Protein AF-W7Q8E4-F1 (afdb_monomer)

Solvent-accessible surface area (backbone atoms only — not comparable to full-atom values): 8602 Å² total; per-residue (Å²): 127,56,75,53,57,54,50,63,73,64,65,83,66,84,75,62,76,43,41,40,19,8,71,49,67,75,26,41,58,55,44,49,54,52,24,66,73,70,74,44,71,84,38,75,33,70,59,38,41,63,74,51,48,41,84,54,63,94,54,72,77,85,54,52,66,58,52,52,60,46,30,52,75,37,26,74,50,47,76,63,61,22,60,21,56,50,56,50,29,51,42,39,47,55,49,52,55,54,46,60,74,74,49,77,98,70,40,74,44,77,33,61,36,64,62,43,49,36,33,32,53,26,50,75,69,71,44,66,63,37,52,32,78,78,53,83,80,72,58,88,82,62,88,82,91,84,132

Structure (mmCIF, N/CA/C/O backbone):
data_AF-W7Q8E4-F1
#
_entry.id   AF-W7Q8E4-F1
#
loop_
_atom_site.group_PDB
_atom_site.id
_atom_site.type_symbol
_atom_site.label_atom_id
_atom_site.label_alt_id
_atom_site.label_comp_id
_atom_site.label_asym_id
_atom_site.label_entity_id
_atom_site.label_seq_id
_atom_site.pdbx_PDB_ins_code
_atom_site.Cartn_x
_atom_site.Cartn_y
_atom_site.Cartn_z
_atom_site.occupancy
_atom_site.B_iso_or_equiv
_atom_site.auth_seq_id
_atom_site.auth_comp_id
_atom_site.auth_asym_id
_atom_site.auth_atom_id
_atom_site.pdbx_PDB_model_num
ATOM 1 N N . VAL A 1 1 ? -25.164 3.198 -4.015 1.00 54.91 1 VAL A N 1
ATOM 2 C CA . VAL A 1 1 ? -24.258 2.801 -2.913 1.00 54.91 1 VAL A CA 1
ATOM 3 C C . VAL A 1 1 ? -22.894 2.606 -3.547 1.00 54.91 1 VAL A C 1
ATOM 5 O O . VAL A 1 1 ? -22.852 1.939 -4.575 1.00 54.91 1 VAL A O 1
ATOM 8 N N . SER A 1 2 ? -21.839 3.287 -3.083 1.00 78.62 2 SER A N 1
ATOM 9 C CA . SER A 1 2 ? -20.513 3.081 -3.689 1.00 78.62 2 SER A CA 1
ATOM 10 C C . SER A 1 2 ? -20.037 1.647 -3.414 1.00 78.62 2 SER A C 1
ATOM 12 O O . SER A 1 2 ? -20.500 1.031 -2.456 1.00 78.62 2 SER A O 1
ATOM 14 N N . GLN A 1 3 ? -19.144 1.097 -4.245 1.00 82.44 3 GLN A N 1
ATOM 15 C CA . GLN A 1 3 ? -18.624 -0.271 -4.072 1.00 82.44 3 GLN A CA 1
ATOM 16 C C . GLN A 1 3 ? -18.070 -0.502 -2.655 1.00 82.44 3 GLN A C 1
ATOM 18 O O . GLN A 1 3 ? -18.330 -1.538 -2.050 1.00 82.44 3 GLN A O 1
ATOM 23 N N . LEU A 1 4 ? -17.384 0.502 -2.102 1.00 87.25 4 LEU A N 1
ATOM 24 C CA . LEU A 1 4 ? -16.876 0.474 -0.734 1.00 87.25 4 LEU A CA 1
ATOM 25 C C . LEU A 1 4 ? -17.998 0.432 0.311 1.00 87.25 4 LEU A C 1
ATOM 27 O O . LEU A 1 4 ? -17.899 -0.319 1.272 1.00 87.25 4 LEU A O 1
ATOM 31 N N . ASP A 1 5 ? -19.066 1.212 0.135 1.00 87.00 5 ASP A N 1
ATOM 32 C CA . ASP A 1 5 ? -20.171 1.234 1.102 1.00 87.00 5 ASP A CA 1
ATOM 33 C C . ASP A 1 5 ? -20.885 -0.132 1.158 1.00 87.00 5 ASP A C 1
ATOM 35 O O . ASP A 1 5 ? -21.305 -0.559 2.230 1.00 87.00 5 ASP A O 1
ATOM 39 N N . ALA A 1 6 ? -21.002 -0.831 0.020 1.00 89.00 6 ALA A N 1
ATOM 40 C CA . ALA A 1 6 ? -21.552 -2.188 -0.024 1.00 89.00 6 ALA A CA 1
ATOM 41 C C . ALA A 1 6 ? -20.637 -3.189 0.698 1.00 89.00 6 ALA A C 1
ATOM 43 O O . ALA A 1 6 ? -21.117 -4.003 1.480 1.00 89.00 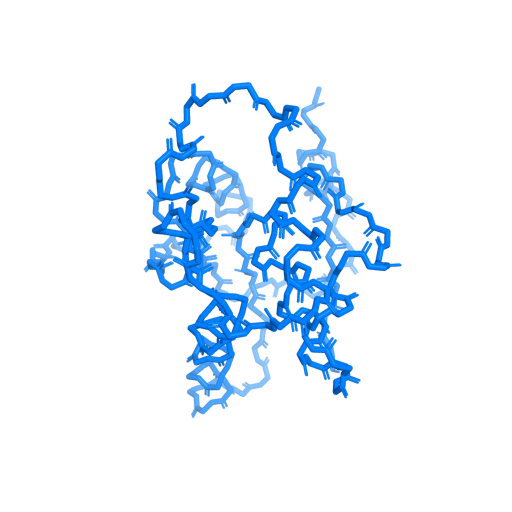6 ALA A O 1
ATOM 44 N N . LEU A 1 7 ? -19.324 -3.076 0.486 1.00 90.94 7 LEU A N 1
ATOM 45 C CA . LEU A 1 7 ? -18.325 -3.915 1.143 1.00 90.94 7 LEU A CA 1
ATOM 46 C C . LEU A 1 7 ? -18.301 -3.709 2.666 1.00 90.94 7 LEU A C 1
ATOM 48 O O . LEU A 1 7 ? -18.181 -4.668 3.418 1.00 90.94 7 LEU A O 1
ATOM 52 N N . LEU A 1 8 ? -18.438 -2.463 3.127 1.00 93.50 8 LEU A N 1
ATOM 53 C CA . LEU A 1 8 ? -18.517 -2.147 4.556 1.00 93.50 8 LEU A CA 1
ATOM 54 C C . LEU A 1 8 ? -19.828 -2.642 5.181 1.00 93.50 8 LEU A C 1
ATOM 56 O O . LEU A 1 8 ? -19.836 -3.066 6.330 1.00 93.50 8 LEU A O 1
ATOM 60 N N . ALA A 1 9 ? -20.940 -2.596 4.444 1.00 92.56 9 ALA A N 1
ATOM 61 C CA . ALA A 1 9 ? -22.222 -3.100 4.933 1.00 92.56 9 ALA A CA 1
ATOM 62 C C . ALA A 1 9 ? -22.237 -4.629 5.105 1.00 92.56 9 ALA A C 1
ATOM 64 O O . ALA A 1 9 ? -22.917 -5.123 6.001 1.00 92.56 9 ALA A O 1
ATOM 65 N N . ASP A 1 10 ? -21.486 -5.354 4.273 1.00 93.25 10 ASP A N 1
ATOM 66 C CA . ASP A 1 10 ? -21.365 -6.818 4.292 1.00 93.25 10 ASP A CA 1
ATOM 67 C C . ASP A 1 10 ? -20.017 -7.285 4.877 1.00 93.25 10 ASP A C 1
ATOM 69 O O . ASP A 1 10 ? -19.431 -8.282 4.456 1.00 93.25 10 ASP A O 1
ATOM 73 N N . TRP A 1 11 ? -19.470 -6.525 5.834 1.00 94.88 11 TRP A N 1
ATOM 74 C CA . TRP A 1 11 ? -18.160 -6.823 6.404 1.00 94.88 11 TRP A CA 1
ATOM 75 C C . TRP A 1 11 ? -18.177 -8.134 7.199 1.00 94.88 11 TRP A C 1
ATOM 77 O O . TRP A 1 11 ? -18.776 -8.225 8.270 1.00 94.88 11 TRP A O 1
ATOM 87 N N . HIS A 1 12 ? -17.458 -9.137 6.699 1.00 94.25 12 HIS A N 1
ATOM 88 C CA . HIS A 1 12 ? -17.367 -10.468 7.310 1.00 94.25 12 HIS A CA 1
ATOM 89 C C . HIS A 1 12 ? -15.933 -10.853 7.726 1.00 94.25 12 HIS A C 1
ATOM 91 O O . HIS A 1 12 ? -15.664 -12.005 8.072 1.00 94.25 12 HIS A O 1
ATOM 97 N N . TRP A 1 13 ? -14.993 -9.909 7.659 1.00 94.06 13 TRP A N 1
ATOM 98 C CA . TRP A 1 13 ? -13.608 -10.078 8.114 1.00 94.06 13 TRP A CA 1
ATOM 99 C C . TRP A 1 13 ? -13.450 -9.641 9.576 1.00 94.06 13 TRP A C 1
ATOM 101 O O . TRP A 1 13 ? -14.347 -8.992 10.121 1.00 94.06 13 TRP A O 1
ATOM 111 N N . PRO A 1 14 ? -12.316 -9.943 10.236 1.00 94.31 14 PRO A N 1
ATOM 112 C CA . PRO A 1 14 ? -12.030 -9.378 11.549 1.00 94.31 14 PRO A CA 1
ATOM 113 C C . PRO A 1 14 ? -12.146 -7.849 11.542 1.00 94.31 14 PRO A C 1
ATOM 115 O O . PRO A 1 14 ? -11.742 -7.180 10.587 1.00 94.31 14 PRO A O 1
ATOM 118 N N . THR A 1 15 ? -12.735 -7.293 12.597 1.00 96.00 15 THR A N 1
ATOM 119 C CA . THR A 1 15 ? -12.884 -5.843 12.738 1.00 96.00 15 THR A CA 1
ATOM 120 C C . THR A 1 15 ? -11.500 -5.208 12.882 1.00 96.00 15 THR A C 1
ATOM 122 O O . THR A 1 15 ? -10.755 -5.609 13.782 1.00 96.00 15 THR A O 1
ATOM 125 N N . PRO A 1 16 ? -11.132 -4.225 12.041 1.00 97.44 16 PRO A N 1
ATOM 126 C CA . PRO A 1 16 ? -9.853 -3.552 12.188 1.00 97.44 16 PRO A CA 1
ATOM 127 C C . PRO A 1 16 ? -9.788 -2.809 13.527 1.00 97.44 16 PRO A C 1
ATOM 129 O O . PRO A 1 16 ? -10.789 -2.293 14.018 1.00 97.44 16 PRO A O 1
ATOM 132 N N . THR A 1 17 ? -8.595 -2.726 14.107 1.00 97.62 17 THR A N 1
ATOM 133 C CA . THR A 1 17 ? -8.276 -1.873 15.264 1.00 97.62 17 THR A CA 1
ATOM 134 C C . THR A 1 17 ? -7.535 -0.609 14.835 1.00 97.62 17 THR A C 1
ATOM 136 O O . THR A 1 17 ? -7.483 0.372 15.578 1.00 97.62 17 THR A O 1
ATOM 139 N N . ARG A 1 18 ? -6.961 -0.609 13.623 1.00 97.75 18 ARG A N 1
ATOM 140 C CA . ARG A 1 18 ? -6.196 0.503 13.046 1.00 97.75 18 ARG A CA 1
ATOM 141 C C . ARG A 1 18 ? -6.458 0.638 11.555 1.00 97.75 18 ARG A C 1
ATOM 143 O O . ARG A 1 18 ? -6.650 -0.359 10.860 1.00 97.75 18 ARG A O 1
ATOM 150 N N . ILE A 1 19 ? -6.407 1.878 11.071 1.00 98.44 19 ILE A N 1
ATOM 151 C CA . ILE A 1 19 ? -6.500 2.211 9.649 1.00 98.44 19 ILE A CA 1
ATOM 152 C C . ILE A 1 19 ? -5.319 3.106 9.286 1.00 98.44 19 ILE A C 1
ATOM 154 O O . ILE A 1 19 ? -5.240 4.248 9.748 1.00 98.44 19 ILE A O 1
ATOM 158 N N . LEU A 1 20 ? -4.418 2.587 8.453 1.00 98.62 20 LEU A N 1
ATOM 159 C CA . LEU A 1 20 ? -3.328 3.357 7.862 1.00 98.62 20 LEU A CA 1
ATOM 160 C C . LEU A 1 20 ? -3.612 3.558 6.377 1.00 98.62 20 LEU A C 1
ATOM 162 O O . LEU A 1 20 ? -4.121 2.663 5.703 1.00 98.62 20 LEU A O 1
ATOM 166 N N . HIS A 1 21 ? -3.283 4.730 5.849 1.00 98.75 21 HIS A N 1
ATOM 167 C CA . HIS A 1 21 ? -3.542 5.034 4.448 1.00 98.75 21 HIS A CA 1
ATOM 168 C C . HIS A 1 21 ? -2.469 5.921 3.830 1.00 98.75 21 HIS A C 1
ATOM 170 O O . HIS A 1 21 ? -1.868 6.755 4.508 1.00 98.75 21 HIS A O 1
ATOM 176 N N . SER A 1 22 ? -2.281 5.805 2.514 1.00 98.56 22 SER A N 1
ATOM 177 C CA . SER A 1 22 ? -1.539 6.821 1.765 1.00 98.56 22 SER A CA 1
ATOM 178 C C . SER A 1 22 ? -2.194 8.186 1.950 1.00 98.56 22 SER A C 1
ATOM 180 O O . SER A 1 22 ? -3.417 8.323 1.888 1.00 98.56 22 SER A O 1
ATOM 182 N N . ASP A 1 23 ? -1.377 9.214 2.119 1.00 97.81 23 ASP A N 1
ATOM 183 C CA . ASP A 1 23 ? -1.805 10.603 2.263 1.00 97.81 23 ASP A CA 1
ATOM 184 C C . ASP A 1 23 ? -2.317 11.249 0.963 1.00 97.81 23 ASP A C 1
ATOM 186 O O . ASP A 1 23 ? -2.694 12.420 0.966 1.00 97.81 23 ASP A O 1
ATOM 190 N N . PHE A 1 24 ? -2.393 10.501 -0.140 1.00 97.38 24 PHE A N 1
ATOM 191 C CA . PHE A 1 24 ? -3.071 10.957 -1.348 1.00 97.38 24 PHE A CA 1
ATOM 192 C C . PHE A 1 24 ? -4.581 11.087 -1.102 1.00 97.38 24 PHE A C 1
ATOM 194 O O . PHE A 1 24 ? -5.174 10.355 -0.305 1.00 97.38 24 PHE A O 1
ATOM 201 N N . LEU A 1 25 ? -5.228 12.032 -1.791 1.00 96.62 25 LEU A N 1
ATOM 202 C CA . LEU A 1 25 ? -6.635 12.357 -1.536 1.00 96.62 25 LEU A CA 1
ATOM 203 C C . LEU A 1 25 ? -7.557 11.145 -1.749 1.00 96.62 25 LEU A C 1
ATOM 205 O O . LEU A 1 25 ? -8.339 10.818 -0.864 1.00 96.62 25 LEU A O 1
ATOM 209 N N . ARG A 1 26 ? -7.388 10.413 -2.858 1.00 95.31 26 ARG A N 1
ATOM 210 C CA . ARG A 1 26 ? -8.208 9.231 -3.194 1.00 95.31 26 ARG A CA 1
ATOM 211 C C . ARG A 1 26 ? -8.174 8.127 -2.126 1.00 95.31 26 ARG A C 1
ATOM 213 O O . ARG A 1 26 ? -9.196 7.513 -1.818 1.00 95.31 26 ARG A O 1
ATOM 220 N N . THR A 1 27 ? -7.010 7.888 -1.523 1.00 97.62 27 THR A N 1
ATOM 221 C CA . THR A 1 27 ? -6.850 6.916 -0.431 1.00 97.62 27 THR A CA 1
ATOM 222 C C . THR A 1 27 ? -7.359 7.479 0.885 1.00 97.62 27 THR A C 1
ATOM 224 O O . THR A 1 27 ? -7.977 6.747 1.649 1.00 97.62 27 THR A O 1
ATOM 227 N N . THR A 1 28 ? -7.186 8.781 1.121 1.00 97.88 28 THR A N 1
ATOM 228 C CA . THR A 1 28 ? -7.740 9.476 2.292 1.00 97.88 28 THR A CA 1
ATOM 229 C C . THR A 1 28 ? -9.269 9.414 2.315 1.00 97.88 28 THR A C 1
ATOM 231 O O . THR A 1 28 ? -9.848 9.085 3.344 1.00 97.88 28 THR A O 1
ATOM 234 N N . GLU A 1 29 ? -9.936 9.668 1.189 1.00 96.81 29 GLU A N 1
ATOM 235 C CA . GLU A 1 29 ? -11.401 9.605 1.071 1.00 96.81 29 GLU A CA 1
ATOM 236 C C . GLU A 1 29 ? -11.939 8.183 1.276 1.00 96.81 29 GLU A C 1
ATOM 238 O O . GLU A 1 29 ? -12.939 7.985 1.969 1.00 96.81 29 GLU A O 1
ATOM 243 N N . THR A 1 30 ? -11.248 7.184 0.718 1.00 96.56 30 THR A N 1
ATOM 244 C CA . THR A 1 30 ? -11.563 5.759 0.910 1.00 96.56 30 THR A CA 1
ATOM 245 C C . THR A 1 30 ? -11.409 5.365 2.380 1.00 96.56 30 THR A C 1
ATOM 247 O O . THR A 1 30 ? -12.333 4.821 2.986 1.00 96.56 30 THR A O 1
ATOM 250 N N . ALA A 1 31 ? -10.269 5.698 2.989 1.00 97.44 31 ALA A N 1
ATOM 251 C CA . ALA A 1 31 ? -9.991 5.393 4.385 1.00 97.44 31 ALA A CA 1
ATOM 252 C C . ALA A 1 31 ? -10.967 6.102 5.332 1.00 97.44 31 ALA A C 1
ATOM 254 O O . ALA A 1 31 ? -11.403 5.499 6.307 1.00 97.44 31 ALA A O 1
ATOM 255 N N . ALA A 1 32 ? -11.362 7.348 5.042 1.00 97.56 32 ALA A N 1
ATOM 256 C CA . ALA A 1 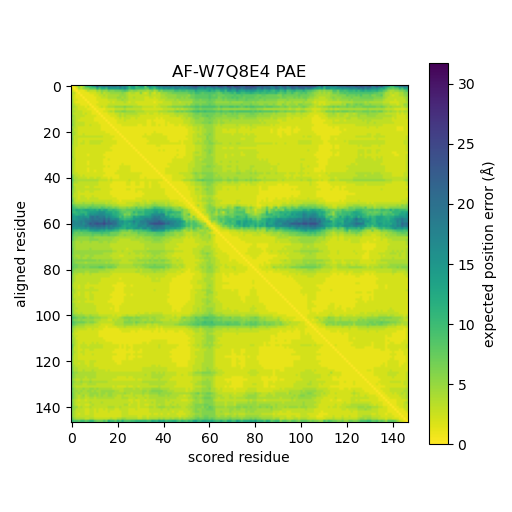32 ? -12.299 8.113 5.866 1.00 97.56 32 ALA A CA 1
ATOM 257 C C . ALA A 1 32 ? -13.670 7.437 5.992 1.00 97.56 32 ALA A C 1
ATOM 259 O O . ALA A 1 32 ? -14.276 7.463 7.064 1.00 97.56 32 ALA A O 1
ATOM 260 N N . ARG A 1 33 ? -14.146 6.784 4.927 1.00 96.25 33 ARG A N 1
ATOM 261 C CA . ARG A 1 33 ? -15.397 6.014 4.958 1.00 96.25 33 ARG A CA 1
ATOM 262 C C . ARG A 1 33 ? -15.281 4.793 5.869 1.00 96.25 33 ARG A C 1
ATOM 264 O O . ARG A 1 33 ? -16.145 4.593 6.719 1.00 96.25 33 ARG A O 1
ATOM 271 N N . ALA A 1 34 ? -14.191 4.032 5.752 1.00 96.69 34 ALA A N 1
ATOM 272 C CA . ALA A 1 34 ? -13.923 2.902 6.641 1.00 96.69 34 ALA A CA 1
ATOM 273 C C . ALA A 1 34 ? -13.754 3.357 8.105 1.00 96.69 34 ALA A C 1
ATOM 275 O O . ALA A 1 34 ? -14.345 2.776 9.009 1.00 96.69 34 ALA A O 1
ATOM 276 N N . ALA A 1 35 ? -13.026 4.448 8.341 1.00 97.44 35 ALA A N 1
ATOM 277 C CA . ALA A 1 35 ? -12.834 5.043 9.662 1.00 97.44 35 ALA A CA 1
ATOM 278 C C . ALA A 1 35 ? -14.149 5.478 10.313 1.00 97.44 35 ALA A C 1
ATOM 280 O O . ALA A 1 35 ? -14.371 5.198 11.489 1.00 97.44 35 ALA A O 1
ATOM 281 N N . SER A 1 36 ? -15.047 6.100 9.542 1.00 97.00 36 SER A N 1
ATOM 282 C CA . SER A 1 36 ? -16.388 6.442 10.018 1.00 97.00 36 SER A CA 1
ATOM 283 C C . SER A 1 36 ? -17.214 5.203 10.363 1.00 97.00 36 SER A C 1
ATOM 285 O O . SER A 1 36 ? -17.981 5.250 11.319 1.00 97.00 36 SER A O 1
ATOM 287 N N . HIS A 1 37 ? -17.087 4.121 9.591 1.00 96.81 37 HIS A N 1
ATOM 288 C CA . HIS A 1 37 ? -17.824 2.880 9.825 1.00 96.81 37 HIS A CA 1
ATOM 289 C C . HIS A 1 37 ? -17.337 2.152 11.091 1.00 96.81 37 HIS A C 1
ATOM 291 O O . HIS A 1 37 ? -18.152 1.738 11.909 1.00 96.81 37 HIS A O 1
ATOM 297 N N . PHE A 1 38 ? -16.019 2.048 11.287 1.00 97.31 38 PHE A N 1
ATOM 298 C CA . PHE A 1 38 ? -15.418 1.344 12.430 1.00 97.31 38 PHE A CA 1
ATOM 299 C C . PHE A 1 38 ? -15.173 2.226 13.664 1.00 97.31 38 PHE A C 1
ATOM 301 O O . PHE A 1 38 ? -14.689 1.728 14.677 1.00 97.31 38 PHE A O 1
ATOM 308 N N . ALA A 1 39 ? -15.493 3.523 13.597 1.00 97.81 39 ALA A N 1
ATOM 309 C CA . ALA A 1 39 ? -15.209 4.512 14.641 1.00 97.81 39 ALA A CA 1
ATOM 310 C C . ALA A 1 39 ? -13.717 4.570 15.045 1.00 97.81 39 ALA A C 1
ATOM 312 O O . ALA A 1 39 ? -13.375 4.637 16.227 1.00 97.81 39 ALA A O 1
ATOM 313 N N . LEU A 1 40 ? -12.824 4.563 14.050 1.00 98.12 40 LEU A N 1
ATOM 314 C CA . LEU A 1 40 ? -11.368 4.579 14.238 1.00 98.12 40 LEU A CA 1
ATOM 315 C C . LEU A 1 40 ? -10.732 5.889 13.752 1.00 98.12 40 LEU A C 1
ATOM 317 O O . LEU A 1 40 ? -11.232 6.506 12.811 1.00 98.12 40 LEU A O 1
ATOM 321 N N . PRO A 1 41 ? -9.600 6.316 14.338 1.00 97.69 41 PRO A N 1
ATOM 322 C CA . PRO A 1 41 ? -8.831 7.437 13.811 1.00 97.69 41 PRO A CA 1
ATOM 323 C C . PRO A 1 41 ? -8.106 7.063 12.508 1.00 97.69 41 PRO A C 1
ATOM 325 O O . PRO A 1 41 ? -7.642 5.935 12.338 1.00 97.69 41 PRO A O 1
ATOM 328 N N . LEU A 1 42 ? -7.943 8.045 11.617 1.00 96.12 42 LEU A N 1
ATOM 329 C CA . LEU A 1 42 ? -7.120 7.916 10.412 1.00 96.12 42 LEU A CA 1
ATOM 330 C C . LEU A 1 42 ? -5.641 8.144 10.718 1.00 96.12 42 LEU A C 1
ATOM 332 O O . LEU A 1 42 ? -5.284 9.130 11.365 1.00 96.12 42 LEU A O 1
ATOM 336 N N . GLN A 1 43 ? -4.782 7.275 10.189 1.00 98.06 43 GLN A N 1
ATOM 337 C CA . GLN A 1 43 ? -3.331 7.413 10.284 1.00 98.06 43 GLN A CA 1
ATOM 338 C C . GLN A 1 43 ? -2.732 7.510 8.882 1.00 98.06 43 GLN A C 1
ATOM 340 O O . GLN A 1 43 ? -2.818 6.583 8.077 1.00 98.06 43 GLN A O 1
ATOM 345 N N . ARG A 1 44 ? -2.127 8.659 8.575 1.00 98.50 44 ARG A N 1
ATOM 346 C CA . ARG A 1 44 ? -1.413 8.853 7.311 1.00 98.50 44 ARG A CA 1
ATOM 347 C C . ARG A 1 44 ? -0.089 8.109 7.357 1.00 98.50 44 ARG A C 1
ATOM 349 O O . ARG A 1 44 ? 0.678 8.281 8.298 1.00 98.50 44 ARG A O 1
ATOM 356 N N . GLU A 1 45 ? 0.195 7.367 6.301 1.00 98.56 45 GLU A N 1
ATOM 357 C CA . GLU A 1 45 ? 1.434 6.628 6.115 1.00 98.56 45 GLU A CA 1
ATOM 358 C C . GLU A 1 45 ? 1.963 6.894 4.695 1.00 98.56 45 GLU A C 1
ATOM 360 O O . GLU A 1 45 ? 1.520 6.256 3.733 1.00 98.56 45 GLU A O 1
ATOM 365 N N . PRO A 1 46 ? 2.887 7.861 4.520 1.00 98.31 46 PRO A N 1
ATOM 366 C CA . PRO A 1 46 ? 3.443 8.208 3.211 1.00 98.31 46 PRO A CA 1
ATOM 367 C C . PRO A 1 46 ? 4.121 7.036 2.495 1.00 98.31 46 PRO A C 1
ATOM 369 O O . PRO A 1 46 ? 4.168 7.018 1.266 1.00 98.31 46 PRO A O 1
ATOM 372 N N . ARG A 1 47 ? 4.598 6.021 3.228 1.00 98.62 47 ARG A N 1
ATOM 373 C CA . ARG A 1 47 ? 5.178 4.812 2.626 1.00 98.62 47 ARG A CA 1
ATOM 374 C C . ARG A 1 47 ? 4.157 3.961 1.865 1.00 98.62 47 ARG A C 1
ATOM 376 O O . ARG A 1 47 ? 4.576 3.117 1.086 1.00 98.62 47 ARG A O 1
ATOM 383 N N . LEU A 1 48 ? 2.850 4.211 2.023 1.00 98.69 48 LEU A N 1
ATOM 384 C CA . LEU A 1 48 ? 1.768 3.556 1.271 1.00 98.69 48 LEU A CA 1
ATOM 385 C C . LEU A 1 48 ? 1.410 4.258 -0.051 1.00 98.69 48 LEU A C 1
ATOM 387 O O . LEU A 1 48 ? 0.439 3.856 -0.694 1.00 98.69 48 LEU A O 1
ATOM 391 N N . ARG A 1 49 ? 2.112 5.330 -0.446 1.00 98.31 49 ARG A N 1
ATOM 392 C CA . ARG A 1 49 ? 1.839 6.084 -1.686 1.00 98.31 49 ARG A CA 1
ATOM 393 C C . ARG A 1 49 ? 1.930 5.225 -2.946 1.00 98.31 49 ARG A C 1
ATOM 395 O O . ARG A 1 49 ? 2.574 4.179 -2.955 1.00 98.31 49 ARG A O 1
ATOM 402 N N . GLU A 1 50 ? 1.282 5.698 -4.007 1.00 96.56 50 GLU A N 1
ATOM 403 C CA . GLU A 1 50 ? 1.430 5.138 -5.353 1.00 96.56 50 GLU A CA 1
ATOM 404 C C . GLU A 1 50 ? 2.895 5.199 -5.785 1.00 96.56 50 GLU A C 1
ATOM 406 O O . GLU A 1 50 ? 3.658 6.014 -5.257 1.00 96.56 50 GLU A O 1
ATOM 411 N N . ARG A 1 51 ? 3.290 4.312 -6.697 1.00 95.50 51 ARG A N 1
ATOM 412 C CA . ARG A 1 51 ? 4.620 4.349 -7.299 1.00 95.50 51 ARG A CA 1
ATOM 413 C C . ARG A 1 51 ? 4.827 5.683 -8.022 1.00 95.50 51 ARG A C 1
ATOM 415 O O . ARG A 1 51 ? 3.945 6.131 -8.753 1.00 95.50 51 ARG A O 1
ATOM 422 N N . HIS A 1 52 ? 5.986 6.305 -7.825 1.00 93.00 52 HIS A N 1
ATOM 423 C CA . HIS A 1 52 ? 6.370 7.485 -8.602 1.00 93.00 52 HIS A CA 1
ATOM 424 C C . HIS A 1 52 ? 6.792 7.067 -10.015 1.00 93.00 52 HIS A C 1
ATOM 426 O O . HIS A 1 52 ? 7.701 6.251 -10.178 1.00 93.00 52 HIS A O 1
ATOM 432 N N . PHE A 1 53 ? 6.143 7.632 -11.034 1.00 88.50 53 PHE A N 1
ATOM 433 C CA . PHE A 1 53 ? 6.406 7.311 -12.444 1.00 88.50 53 PHE A CA 1
ATOM 434 C C . PHE A 1 53 ? 7.294 8.344 -13.155 1.00 88.50 53 PHE A C 1
ATOM 436 O O . PHE A 1 53 ? 7.412 8.300 -14.381 1.00 88.50 53 PHE A O 1
ATOM 443 N N . GLY A 1 54 ? 7.940 9.243 -12.406 1.00 86.62 54 GLY A N 1
ATOM 444 C CA . GLY A 1 54 ? 8.941 10.163 -12.944 1.00 86.62 54 GLY A CA 1
ATOM 445 C C . GLY A 1 54 ? 8.397 11.039 -14.062 1.00 86.62 54 GLY A C 1
ATOM 446 O O . GLY A 1 54 ? 7.311 11.613 -13.958 1.00 86.62 54 GLY A O 1
ATOM 447 N N . ASP A 1 55 ? 9.129 11.070 -15.174 1.00 81.81 55 ASP A N 1
ATOM 448 C CA . ASP A 1 55 ? 8.796 11.850 -16.373 1.00 81.81 55 ASP A CA 1
ATOM 449 C C . ASP A 1 55 ? 7.430 11.492 -16.992 1.00 81.81 55 ASP A C 1
ATOM 451 O O . ASP A 1 55 ? 6.948 12.184 -17.892 1.00 81.81 55 ASP A O 1
ATOM 455 N N . LEU A 1 56 ? 6.820 10.383 -16.562 1.00 76.62 56 LEU A N 1
ATOM 456 C CA . LEU A 1 56 ? 5.559 9.874 -17.093 1.00 76.62 56 LEU A CA 1
ATOM 457 C C . LEU A 1 56 ? 4.338 10.253 -16.248 1.00 76.62 56 LEU A C 1
ATOM 459 O O . LEU A 1 56 ? 3.214 9.935 -16.643 1.00 76.62 56 LEU A O 1
AT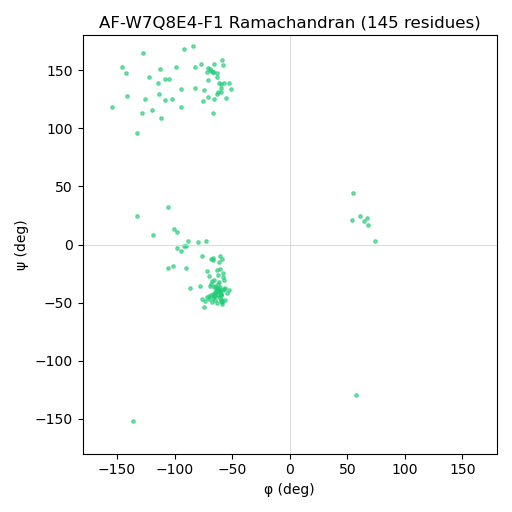OM 463 N N . GLU A 1 57 ? 4.515 10.938 -15.114 1.00 77.69 57 GLU A N 1
ATOM 464 C CA . GLU A 1 57 ? 3.384 11.389 -14.303 1.00 77.69 57 GLU A CA 1
ATOM 465 C C . GLU A 1 57 ? 2.455 12.333 -15.086 1.00 77.69 57 GLU A C 1
ATOM 467 O O . GLU A 1 57 ? 2.877 13.305 -15.714 1.00 77.69 57 GLU A O 1
ATOM 472 N N . GLY A 1 58 ? 1.149 12.052 -15.040 1.00 70.69 58 GLY A N 1
ATOM 473 C CA . GLY A 1 58 ? 0.127 12.874 -15.697 1.00 70.69 58 GLY A CA 1
ATOM 474 C C . GLY A 1 58 ? 0.060 12.730 -17.222 1.00 70.69 58 GLY A C 1
ATOM 475 O O . GLY A 1 58 ? -0.744 13.418 -17.855 1.00 70.69 58 GLY A O 1
ATOM 476 N N . LEU A 1 59 ? 0.865 11.842 -17.815 1.00 70.44 59 LEU A N 1
ATOM 477 C CA . LEU A 1 59 ? 0.728 11.431 -19.210 1.00 70.44 59 LEU A CA 1
ATOM 478 C C . LEU A 1 59 ? -0.320 10.316 -19.350 1.00 70.44 59 LEU A C 1
ATOM 480 O O . LEU A 1 59 ? -0.828 9.786 -18.365 1.00 70.44 59 LEU A O 1
ATOM 484 N N . ALA A 1 60 ? -0.678 9.984 -20.591 1.00 67.56 60 ALA A N 1
ATOM 485 C CA . ALA A 1 60 ? -1.637 8.920 -20.861 1.00 67.56 60 ALA A CA 1
ATOM 486 C C . ALA A 1 60 ? -1.125 7.549 -20.372 1.00 67.56 60 ALA A C 1
ATOM 488 O O . ALA A 1 60 ? 0.059 7.228 -20.493 1.00 67.56 60 ALA A O 1
ATOM 489 N N . ASP A 1 61 ? -2.051 6.718 -19.884 1.00 65.81 61 ASP A N 1
ATOM 490 C CA . ASP A 1 61 ? -1.783 5.376 -19.339 1.00 65.81 61 ASP A CA 1
ATOM 491 C C . ASP A 1 61 ? -1.142 4.399 -20.352 1.00 65.81 61 ASP A C 1
ATOM 493 O O . ASP A 1 61 ? -0.677 3.321 -19.978 1.00 65.81 61 ASP A O 1
ATOM 497 N N . ASP A 1 62 ? -1.082 4.756 -21.640 1.00 70.69 62 ASP A N 1
ATOM 498 C CA . ASP A 1 62 ? -0.506 3.934 -22.712 1.00 70.69 62 ASP A CA 1
ATOM 499 C C . ASP A 1 62 ? 1.017 3.736 -22.592 1.00 70.69 62 ASP A C 1
ATOM 501 O O . ASP A 1 62 ? 1.588 2.869 -23.261 1.00 70.69 62 ASP A O 1
ATOM 505 N N . ARG A 1 63 ? 1.681 4.488 -21.704 1.00 71.00 63 ARG A N 1
ATOM 506 C CA . ARG A 1 63 ? 3.123 4.383 -21.437 1.00 71.00 63 ARG A CA 1
ATOM 507 C C . ARG A 1 63 ? 3.484 3.397 -20.330 1.00 71.00 63 ARG A C 1
ATOM 509 O O . ARG A 1 63 ? 4.614 2.905 -20.331 1.00 71.00 63 ARG A O 1
ATOM 516 N N . TYR A 1 64 ? 2.556 3.042 -19.440 1.00 79.94 64 TYR A N 1
ATOM 517 C CA . TYR A 1 64 ? 2.837 2.094 -18.355 1.00 79.94 64 TYR A CA 1
ATOM 518 C C . TYR A 1 64 ? 3.251 0.694 -18.827 1.00 79.94 64 TYR A C 1
ATOM 520 O O . TYR A 1 64 ? 4.200 0.156 -18.256 1.00 79.94 64 TYR A O 1
ATOM 528 N N . PRO A 1 65 ? 2.674 0.115 -19.904 1.00 86.88 65 PRO A N 1
ATOM 529 C CA . PRO A 1 65 ? 3.137 -1.171 -20.424 1.00 86.88 65 PRO A CA 1
ATOM 530 C C . PRO A 1 65 ? 4.621 -1.183 -20.805 1.00 86.88 65 PRO A C 1
ATOM 532 O O . PRO A 1 65 ? 5.276 -2.217 -20.686 1.00 86.88 65 PRO A O 1
ATOM 535 N N . HIS A 1 66 ? 5.167 -0.041 -21.242 1.00 89.00 66 HIS A N 1
ATOM 536 C CA . HIS A 1 66 ? 6.592 0.064 -21.532 1.00 89.00 66 HIS A CA 1
ATOM 537 C C . HIS A 1 66 ? 7.426 -0.055 -20.256 1.00 89.00 66 HIS A C 1
ATOM 539 O O . HIS A 1 66 ? 8.336 -0.878 -20.228 1.00 89.00 66 HIS A O 1
ATOM 545 N N . ILE A 1 67 ? 7.081 0.697 -19.203 1.00 90.75 67 ILE A N 1
ATOM 546 C CA . ILE A 1 67 ? 7.761 0.627 -17.900 1.00 90.75 67 ILE A CA 1
ATOM 547 C C . ILE A 1 67 ? 7.661 -0.775 -17.307 1.00 90.75 67 ILE A C 1
ATOM 549 O O . ILE A 1 67 ? 8.676 -1.337 -16.915 1.00 90.75 67 ILE A O 1
ATOM 553 N N . TRP A 1 68 ? 6.491 -1.410 -17.362 1.00 91.75 68 TRP A N 1
ATOM 554 C CA . TRP A 1 68 ? 6.329 -2.783 -16.879 1.00 91.75 68 TRP A CA 1
ATOM 555 C C . TRP A 1 68 ? 7.205 -3.792 -17.632 1.00 91.75 68 TRP A C 1
ATOM 557 O O . TRP A 1 68 ? 7.695 -4.756 -17.045 1.00 91.75 68 TRP A O 1
ATOM 567 N N . ALA A 1 69 ? 7.467 -3.568 -18.923 1.00 93.81 69 ALA A N 1
ATOM 568 C CA . ALA A 1 69 ? 8.421 -4.380 -19.674 1.00 93.81 69 ALA A CA 1
ATOM 569 C C . ALA A 1 69 ? 9.887 -4.118 -19.273 1.00 93.81 69 ALA A C 1
ATOM 571 O O . ALA A 1 69 ? 10.735 -4.982 -19.510 1.00 93.81 69 ALA A O 1
ATOM 572 N N . LEU A 1 70 ? 10.211 -2.952 -18.700 1.00 95.31 70 LEU A N 1
ATOM 573 C CA . LEU A 1 70 ? 11.512 -2.672 -18.079 1.00 95.31 70 LEU A CA 1
ATOM 574 C C . LEU A 1 70 ? 11.601 -3.360 -16.707 1.00 95.31 70 LEU A C 1
ATOM 576 O O . LEU A 1 70 ? 12.563 -4.088 -16.459 1.00 95.31 70 LEU A O 1
ATOM 580 N N . ASP A 1 71 ? 10.556 -3.233 -15.884 1.00 96.12 71 ASP A N 1
ATOM 581 C CA . ASP A 1 71 ? 10.438 -3.877 -14.570 1.00 96.12 71 ASP A CA 1
ATOM 582 C C . ASP A 1 71 ? 10.621 -5.399 -14.651 1.00 96.12 71 ASP A C 1
ATOM 584 O O . ASP A 1 71 ? 11.323 -6.005 -13.837 1.00 96.12 71 ASP A O 1
ATOM 588 N N . ALA A 1 72 ? 10.028 -6.025 -15.675 1.00 96.69 72 ALA A N 1
ATOM 589 C CA . ALA A 1 72 ? 10.141 -7.459 -15.928 1.00 96.69 72 ALA A CA 1
ATOM 590 C C . ALA A 1 72 ? 11.586 -7.910 -16.206 1.00 96.69 72 ALA A C 1
ATOM 592 O O . ALA A 1 72 ? 11.937 -9.065 -15.955 1.00 96.69 72 ALA A O 1
ATOM 593 N N . ARG A 1 73 ? 12.437 -7.008 -16.713 1.00 97.12 73 ARG A N 1
ATOM 594 C CA . ARG A 1 73 ? 13.867 -7.272 -16.927 1.00 97.12 73 ARG A CA 1
ATOM 595 C C . ARG A 1 73 ? 14.692 -6.984 -15.681 1.00 97.12 73 ARG A C 1
ATOM 597 O O . ARG A 1 73 ? 15.654 -7.703 -15.427 1.00 97.12 73 ARG A O 1
ATOM 604 N N . SER A 1 74 ? 14.344 -5.941 -14.931 1.00 97.50 74 SER A N 1
ATOM 605 C CA . SER A 1 74 ? 15.023 -5.572 -13.692 1.00 97.50 74 SER A CA 1
ATOM 606 C C . SER A 1 74 ? 14.097 -4.796 -12.758 1.00 97.50 74 SER A C 1
ATOM 608 O O . SER A 1 74 ? 13.694 -3.675 -13.061 1.00 97.50 74 SER A O 1
ATOM 610 N N . ALA A 1 75 ? 13.849 -5.352 -11.571 1.00 97.31 75 ALA A N 1
ATOM 611 C CA . ALA A 1 75 ? 13.086 -4.684 -10.515 1.00 97.31 75 ALA A CA 1
ATOM 612 C C . ALA A 1 75 ? 13.819 -3.467 -9.910 1.00 97.31 75 ALA A C 1
ATOM 614 O O . ALA A 1 75 ? 13.212 -2.684 -9.184 1.00 97.31 75 ALA A O 1
ATOM 615 N N . GLU A 1 76 ? 15.113 -3.314 -10.204 1.00 98.12 76 GLU A N 1
ATOM 616 C CA . GLU A 1 76 ? 15.981 -2.238 -9.708 1.00 98.12 76 GLU A CA 1
ATOM 617 C C . GLU A 1 76 ? 16.082 -1.052 -10.677 1.00 98.12 76 GLU A C 1
ATOM 619 O O . GLU A 1 76 ? 16.743 -0.060 -10.374 1.00 98.12 76 GLU A O 1
ATOM 624 N N . HIS A 1 77 ? 15.498 -1.155 -11.876 1.00 96.12 77 HIS A N 1
ATOM 625 C CA . HIS A 1 77 ? 15.653 -0.111 -12.883 1.00 96.12 77 HIS A CA 1
ATOM 626 C C . HIS A 1 77 ? 14.976 1.202 -12.443 1.00 96.12 77 HIS A C 1
ATOM 628 O O . HIS A 1 77 ? 13.966 1.195 -11.740 1.00 96.12 77 HIS 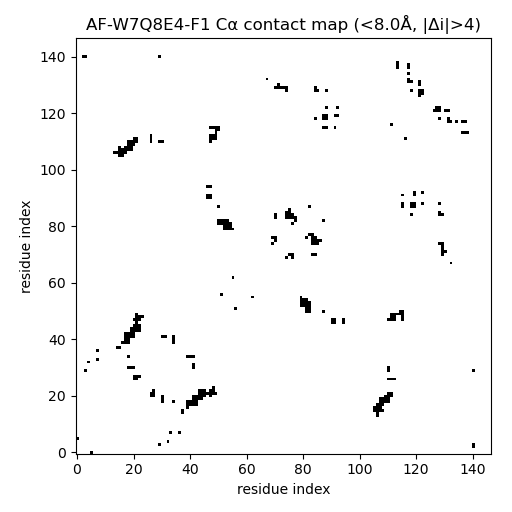A O 1
ATOM 634 N N . VAL A 1 78 ? 15.550 2.322 -12.885 1.00 96.06 78 VAL A N 1
ATOM 635 C CA . VAL A 1 78 ? 15.075 3.695 -12.616 1.00 96.06 78 VAL A CA 1
ATOM 636 C C . VAL A 1 78 ? 15.044 4.534 -13.902 1.00 96.06 78 VAL A C 1
ATOM 638 O O . VAL A 1 78 ? 15.196 5.754 -13.893 1.00 96.06 78 VAL A O 1
ATOM 641 N N . GLU A 1 79 ? 14.924 3.872 -15.056 1.00 92.56 79 GLU A N 1
ATOM 642 C CA . GLU A 1 79 ? 14.835 4.559 -16.352 1.00 92.56 79 GLU A CA 1
ATOM 643 C C . GLU A 1 79 ? 13.587 5.455 -16.379 1.00 92.56 79 GLU A C 1
ATOM 645 O O . GLU A 1 79 ? 12.530 5.025 -15.931 1.00 92.56 79 GLU A O 1
ATOM 650 N N . HIS A 1 80 ? 13.690 6.669 -16.933 1.00 90.19 80 HIS A N 1
ATOM 651 C CA . HIS A 1 80 ? 12.627 7.696 -16.913 1.00 90.19 80 HIS A CA 1
ATOM 652 C C . HIS A 1 80 ? 12.300 8.281 -15.526 1.00 90.19 80 HIS A C 1
ATOM 654 O O . HIS A 1 80 ? 11.198 8.788 -15.325 1.00 90.19 80 HIS A O 1
ATOM 660 N N . ASP A 1 81 ? 13.243 8.208 -14.578 1.00 92.25 81 ASP A N 1
ATOM 661 C CA . ASP A 1 81 ? 13.076 8.709 -13.201 1.00 92.25 81 ASP A CA 1
ATOM 662 C C . ASP A 1 81 ? 11.932 8.015 -12.431 1.00 92.25 81 ASP A C 1
ATOM 664 O O . ASP A 1 81 ? 11.348 8.547 -11.483 1.00 92.25 81 ASP A O 1
ATOM 668 N N . VAL A 1 82 ? 11.593 6.791 -12.849 1.00 94.31 82 VAL A N 1
ATOM 669 C CA . VAL A 1 82 ? 10.619 5.959 -12.141 1.00 94.31 82 VAL A CA 1
ATOM 670 C C . VAL A 1 82 ? 11.220 5.461 -10.828 1.00 94.31 82 VAL A C 1
ATOM 672 O O . VAL A 1 82 ? 12.388 5.071 -10.759 1.00 94.31 82 VAL A O 1
ATOM 675 N N . GLU A 1 83 ? 10.403 5.410 -9.780 1.00 96.62 83 GLU A N 1
ATOM 676 C CA . GLU A 1 83 ? 10.745 4.676 -8.564 1.00 96.62 83 GLU A CA 1
ATOM 677 C C . GLU A 1 83 ? 10.888 3.190 -8.921 1.00 96.62 83 GLU A C 1
ATOM 679 O O . GLU A 1 83 ? 10.028 2.623 -9.604 1.00 96.62 83 GLU A O 1
ATOM 684 N N . SER A 1 84 ? 11.976 2.546 -8.497 1.00 98.06 84 SER A N 1
ATOM 685 C CA . SER A 1 84 ? 12.189 1.132 -8.808 1.00 98.06 84 SER A CA 1
ATOM 686 C C . SER A 1 84 ? 11.172 0.253 -8.078 1.00 98.06 84 SER A C 1
ATOM 688 O O . SER A 1 84 ? 10.746 0.559 -6.959 1.00 98.06 84 SER A O 1
ATOM 690 N N . VAL A 1 85 ? 10.804 -0.880 -8.678 1.00 98.44 85 VAL A N 1
ATOM 691 C CA . VAL A 1 85 ? 9.914 -1.865 -8.038 1.00 98.44 85 VAL A CA 1
ATOM 692 C C . VAL A 1 85 ? 10.491 -2.328 -6.697 1.00 98.44 85 VAL A C 1
ATOM 694 O O . VAL A 1 85 ? 9.753 -2.479 -5.724 1.00 98.44 85 VAL A O 1
ATOM 697 N N . ALA A 1 86 ? 11.811 -2.505 -6.621 1.00 98.62 86 ALA A N 1
ATOM 698 C CA . ALA A 1 86 ? 12.512 -2.848 -5.389 1.00 98.62 86 ALA A CA 1
ATOM 699 C C . ALA A 1 86 ? 12.381 -1.764 -4.307 1.00 98.62 86 ALA A C 1
ATOM 701 O O . ALA A 1 86 ? 12.154 -2.086 -3.141 1.00 98.62 86 ALA A O 1
ATOM 702 N N . SER A 1 87 ? 12.451 -0.482 -4.682 1.00 98.62 87 SER A N 1
ATOM 703 C CA . SER A 1 87 ? 12.252 0.630 -3.748 1.00 98.62 87 SER A CA 1
ATOM 704 C C . SER A 1 87 ? 10.821 0.657 -3.199 1.00 98.62 87 SER A C 1
ATOM 706 O O . SER A 1 87 ? 10.634 0.745 -1.981 1.00 98.62 87 SER A O 1
ATOM 708 N N . VAL A 1 88 ? 9.819 0.463 -4.070 1.00 98.75 88 VAL A N 1
ATOM 709 C CA . VAL A 1 88 ? 8.409 0.342 -3.663 1.00 98.75 88 VAL A CA 1
ATOM 710 C C . VAL A 1 88 ? 8.214 -0.838 -2.709 1.00 98.75 88 VAL A C 1
ATOM 712 O O . VAL A 1 88 ? 7.614 -0.675 -1.646 1.00 98.75 88 VAL A O 1
ATOM 715 N N . ALA A 1 89 ? 8.745 -2.016 -3.053 1.00 98.75 89 ALA A N 1
ATOM 716 C CA . ALA A 1 89 ? 8.673 -3.201 -2.202 1.00 98.75 89 ALA A CA 1
ATOM 717 C C . ALA A 1 89 ? 9.278 -2.924 -0.821 1.00 98.75 89 ALA A C 1
ATOM 719 O O . ALA A 1 89 ? 8.621 -3.165 0.190 1.00 98.75 89 ALA A O 1
ATOM 720 N N . GLY A 1 90 ? 10.472 -2.325 -0.780 1.00 98.75 90 GLY A N 1
ATOM 721 C CA . GLY A 1 90 ? 11.165 -1.992 0.460 1.00 98.75 90 GLY A CA 1
ATOM 722 C C . GLY A 1 90 ? 10.355 -1.066 1.367 1.00 98.75 90 GLY A C 1
ATOM 723 O O . 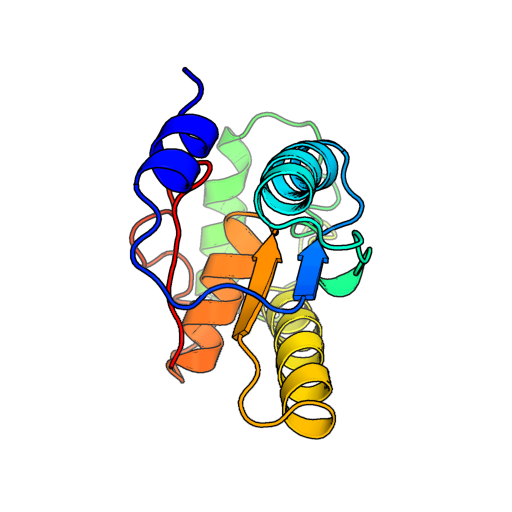GLY A 1 90 ? 10.180 -1.363 2.550 1.00 98.75 90 GLY A O 1
ATOM 724 N N . ARG A 1 91 ? 9.792 0.033 0.839 1.00 98.69 91 ARG A N 1
ATOM 725 C CA . ARG A 1 91 ? 8.985 0.945 1.675 1.00 98.69 91 ARG A CA 1
ATOM 726 C C . ARG A 1 91 ? 7.672 0.322 2.144 1.00 98.69 91 ARG A C 1
ATOM 728 O O . ARG A 1 91 ? 7.248 0.618 3.259 1.00 98.69 91 ARG A O 1
ATOM 735 N N . MET A 1 92 ? 7.047 -0.535 1.335 1.00 98.69 92 MET A N 1
ATOM 736 C CA . MET A 1 92 ? 5.809 -1.227 1.705 1.00 98.69 92 MET A CA 1
ATOM 737 C C . MET A 1 92 ? 6.076 -2.302 2.769 1.00 98.69 92 MET A C 1
ATOM 739 O O . MET A 1 92 ? 5.372 -2.351 3.775 1.00 98.69 92 MET A O 1
ATOM 743 N N . GLN A 1 93 ? 7.130 -3.106 2.607 1.00 98.56 93 GLN A N 1
ATOM 744 C CA . GLN A 1 93 ? 7.551 -4.103 3.597 1.00 98.56 93 GLN A CA 1
ATOM 745 C C . GLN A 1 93 ? 7.953 -3.454 4.923 1.00 98.56 93 GLN A C 1
ATOM 747 O O . GLN A 1 93 ? 7.551 -3.938 5.974 1.00 98.56 93 GLN A O 1
ATOM 752 N N . ALA A 1 94 ? 8.630 -2.303 4.891 1.00 98.62 94 ALA A N 1
ATOM 753 C CA . ALA A 1 94 ? 8.965 -1.553 6.101 1.00 98.62 94 ALA A CA 1
ATOM 754 C C .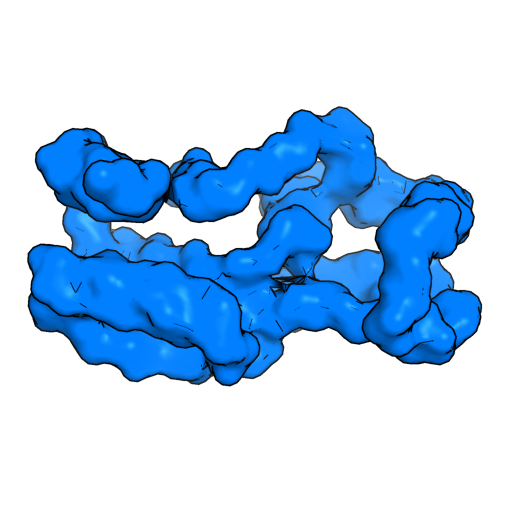 ALA A 1 94 ? 7.729 -1.052 6.879 1.00 98.62 94 ALA A C 1
ATOM 756 O O . ALA A 1 94 ? 7.834 -0.742 8.068 1.00 98.62 94 ALA A O 1
ATOM 757 N N . VAL A 1 95 ? 6.559 -0.919 6.238 1.00 98.31 95 VAL A N 1
ATOM 758 C CA . VAL A 1 95 ? 5.293 -0.663 6.950 1.00 98.31 95 VAL A CA 1
ATOM 759 C C . VAL A 1 95 ? 4.830 -1.929 7.661 1.00 98.31 95 VAL A C 1
ATOM 761 O O . VAL A 1 95 ? 4.516 -1.859 8.846 1.00 98.31 95 VAL A O 1
ATOM 764 N N . ILE A 1 96 ? 4.821 -3.070 6.965 1.00 97.56 96 ILE A N 1
ATOM 765 C CA . ILE A 1 96 ? 4.417 -4.363 7.538 1.00 97.56 96 ILE A CA 1
ATOM 766 C C . ILE A 1 96 ? 5.302 -4.723 8.732 1.00 97.56 96 ILE A C 1
ATOM 768 O O . ILE A 1 96 ? 4.789 -4.926 9.826 1.00 97.56 96 ILE A O 1
ATOM 772 N N . GLU A 1 97 ? 6.621 -4.672 8.562 1.00 97.44 97 GLU A N 1
ATOM 773 C CA . GLU A 1 97 ? 7.594 -5.008 9.604 1.00 97.44 97 GLU A CA 1
ATOM 774 C C . GLU A 1 97 ? 7.450 -4.101 10.841 1.00 97.44 97 GLU A C 1
ATOM 776 O O . GLU A 1 97 ? 7.484 -4.567 11.980 1.00 97.44 97 GLU A O 1
ATOM 781 N N . ALA A 1 98 ? 7.197 -2.800 10.644 1.00 97.88 98 ALA A N 1
ATOM 782 C CA . ALA A 1 98 ? 6.946 -1.874 11.749 1.00 97.88 98 ALA A CA 1
ATOM 783 C C . ALA A 1 98 ? 5.642 -2.188 12.507 1.00 97.88 98 ALA A C 1
ATOM 785 O O . ALA A 1 98 ? 5.584 -2.033 13.731 1.00 97.88 98 ALA A O 1
ATOM 786 N N . LEU A 1 99 ? 4.592 -2.618 11.802 1.00 96.75 99 LEU A N 1
ATOM 787 C CA . LEU A 1 99 ? 3.326 -3.022 12.415 1.00 96.75 99 LEU A CA 1
ATOM 788 C C . LEU A 1 99 ? 3.486 -4.336 13.182 1.00 96.75 99 LEU A C 1
ATOM 790 O O . LEU A 1 99 ? 3.091 -4.404 14.340 1.00 96.75 99 LEU A O 1
ATOM 794 N N . GLU A 1 100 ? 4.125 -5.342 12.592 1.00 95.38 100 GLU A N 1
ATOM 795 C CA . GLU A 1 100 ? 4.372 -6.638 13.239 1.00 95.38 100 GLU A CA 1
ATOM 796 C C . GLU A 1 100 ? 5.263 -6.511 14.480 1.00 95.38 100 GLU A C 1
ATOM 798 O O . GLU A 1 100 ? 5.053 -7.199 15.476 1.00 95.38 100 GLU A O 1
ATOM 803 N N . HIS A 1 101 ? 6.223 -5.584 14.469 1.00 96.62 101 HIS A N 1
ATOM 804 C CA . HIS A 1 101 ? 7.062 -5.318 15.636 1.00 96.62 101 HIS A CA 1
ATOM 805 C C . HIS A 1 101 ? 6.291 -4.639 16.785 1.00 96.62 101 HIS A C 1
ATOM 807 O O . HIS A 1 101 ? 6.688 -4.730 17.949 1.00 96.62 101 HIS A O 1
ATOM 813 N N . THR A 1 102 ? 5.224 -3.894 16.488 1.00 94.88 102 THR A N 1
ATOM 814 C CA . THR A 1 102 ? 4.525 -3.063 17.486 1.00 94.88 102 THR A CA 1
ATOM 815 C C . THR A 1 102 ? 3.184 -3.628 17.931 1.00 94.88 102 THR A C 1
ATOM 817 O O . THR A 1 102 ? 2.708 -3.261 19.006 1.00 94.88 102 THR A O 1
ATOM 820 N N . LEU A 1 103 ? 2.583 -4.514 17.141 1.00 94.25 103 LEU A N 1
ATOM 821 C CA . LEU A 1 103 ? 1.223 -4.999 17.328 1.00 94.25 103 LEU A CA 1
ATOM 822 C C . LEU A 1 103 ? 1.209 -6.523 17.478 1.00 94.25 103 LEU A C 1
ATOM 824 O O . LEU A 1 103 ? 1.958 -7.241 16.825 1.00 94.25 103 LEU A O 1
ATOM 828 N N . SER A 1 104 ? 0.315 -7.030 18.324 1.00 93.75 104 SER A N 1
ATOM 829 C CA . SER A 1 104 ? 0.097 -8.467 18.505 1.00 93.75 104 SER A CA 1
ATOM 830 C C . SER A 1 104 ? -1.392 -8.731 18.692 1.00 93.75 104 SER A C 1
ATOM 832 O O . SER A 1 104 ? -2.034 -8.085 19.519 1.00 93.75 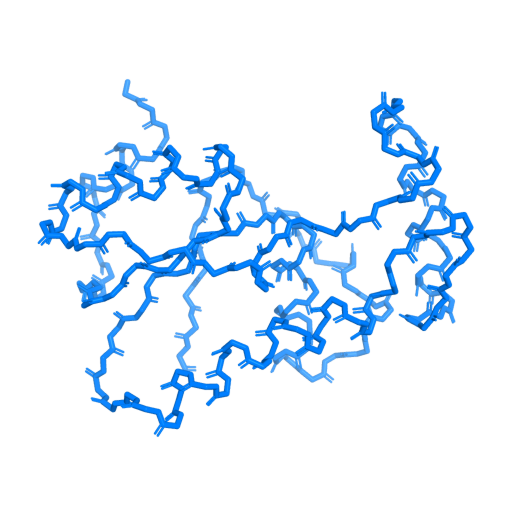104 SER A O 1
ATOM 834 N N . GLY A 1 105 ? -1.954 -9.647 17.897 1.00 93.06 105 GLY A N 1
ATOM 835 C CA . GLY A 1 105 ? -3.388 -9.960 17.921 1.00 93.06 105 GLY A CA 1
ATOM 836 C C . GLY A 1 105 ? -4.302 -8.832 17.422 1.00 93.06 105 GLY A C 1
ATOM 837 O O . GLY A 1 105 ? -5.498 -8.852 17.702 1.00 93.06 105 GLY A O 1
ATOM 838 N N . GLU A 1 106 ? -3.758 -7.847 16.705 1.00 95.62 106 GLU A N 1
ATOM 839 C CA . GLU A 1 106 ? -4.514 -6.742 16.108 1.00 95.62 106 GLU A CA 1
ATOM 840 C C . GLU A 1 106 ? -4.801 -6.997 14.620 1.00 95.62 106 GLU A C 1
ATOM 842 O O . GLU A 1 106 ? -4.040 -7.673 13.933 1.00 95.62 106 GLU A O 1
ATOM 847 N N . THR A 1 107 ? -5.893 -6.423 14.108 1.00 96.94 107 THR A N 1
ATOM 848 C CA . THR A 1 107 ? -6.206 -6.405 12.669 1.00 96.94 107 THR A CA 1
ATOM 849 C C . THR A 1 107 ? -6.008 -4.993 12.136 1.00 96.94 107 THR A C 1
ATOM 851 O O . THR A 1 107 ? -6.618 -4.047 12.633 1.00 96.94 107 THR A O 1
ATOM 854 N N . VAL A 1 108 ? -5.180 -4.835 11.107 1.00 97.75 108 VAL A N 1
ATOM 855 C CA . VAL A 1 108 ? -4.872 -3.526 10.518 1.00 97.75 108 VAL A CA 1
ATOM 856 C C . VAL A 1 108 ? -5.430 -3.447 9.103 1.00 97.75 108 VAL A C 1
ATOM 858 O O . VAL A 1 108 ? -5.170 -4.319 8.280 1.00 97.75 108 VAL A O 1
ATOM 861 N N . LEU A 1 109 ? -6.166 -2.377 8.802 1.00 98.00 109 LEU A N 1
ATOM 862 C CA . LEU A 1 109 ? -6.589 -2.057 7.442 1.00 98.00 109 LEU A CA 1
ATOM 863 C C . LEU A 1 109 ? -5.595 -1.077 6.808 1.00 98.00 109 LEU A C 1
ATOM 865 O O . LEU A 1 109 ? -5.439 0.050 7.283 1.00 98.00 109 LEU A O 1
ATOM 869 N N . LEU A 1 110 ? -4.949 -1.495 5.720 1.00 98.31 110 LEU A N 1
ATOM 870 C CA . LEU A 1 110 ? -4.061 -0.652 4.918 1.00 98.31 110 LEU A CA 1
ATOM 871 C C . LEU A 1 110 ? -4.779 -0.199 3.644 1.00 98.31 110 LEU A C 1
ATOM 873 O O . LEU A 1 110 ? -5.254 -1.025 2.869 1.00 98.31 110 LEU A O 1
ATOM 877 N N . VAL A 1 111 ? -4.836 1.112 3.404 1.00 98.31 111 VAL A N 1
ATOM 878 C CA . VAL A 1 111 ? -5.455 1.695 2.203 1.00 98.31 111 VAL A CA 1
ATOM 879 C C . VAL A 1 111 ? -4.375 2.325 1.322 1.00 98.31 111 VAL A C 1
ATOM 881 O O . VAL A 1 111 ? -3.792 3.360 1.654 1.00 98.31 111 VAL A O 1
ATOM 884 N N . SER A 1 112 ? -4.101 1.686 0.188 1.00 98.38 112 SER A N 1
ATOM 885 C CA . SER A 1 112 ? -3.019 2.048 -0.737 1.00 98.38 112 SER A CA 1
ATOM 886 C C . SER A 1 112 ? -3.518 1.998 -2.189 1.00 98.38 112 SER A C 1
ATOM 888 O O . SER A 1 112 ? -4.697 2.250 -2.445 1.00 98.38 112 SER A O 1
ATOM 890 N N . HIS A 1 113 ? -2.630 1.735 -3.142 1.00 97.44 113 HIS A N 1
ATOM 891 C CA . HIS A 1 113 ? -2.878 1.834 -4.576 1.00 97.44 113 HIS A CA 1
ATOM 892 C C . HIS A 1 113 ? -2.495 0.545 -5.300 1.00 97.44 113 HIS A C 1
ATOM 894 O O . HIS A 1 113 ? -1.802 -0.306 -4.747 1.00 97.44 113 HIS A O 1
ATOM 900 N N . GLY A 1 114 ? -2.966 0.396 -6.538 1.00 95.62 114 GLY A N 1
ATOM 901 C CA . GLY A 1 114 ? -2.889 -0.871 -7.265 1.00 95.62 114 GLY A CA 1
ATOM 902 C C . GLY A 1 114 ? -1.464 -1.374 -7.499 1.00 95.62 114 GLY A C 1
ATOM 903 O O . GLY A 1 114 ? -1.226 -2.572 -7.352 1.00 95.62 114 GLY A O 1
ATOM 904 N N . ASP A 1 115 ? -0.520 -0.495 -7.844 1.00 95.56 115 ASP A N 1
ATOM 905 C CA . ASP A 1 115 ? 0.850 -0.913 -8.165 1.00 95.56 115 ASP A CA 1
ATOM 906 C C . ASP A 1 115 ? 1.649 -1.298 -6.897 1.00 95.56 115 ASP A C 1
ATOM 908 O O . ASP A 1 115 ? 2.053 -2.458 -6.794 1.00 95.56 115 ASP A O 1
ATOM 912 N N . PRO A 1 116 ? 1.764 -0.448 -5.849 1.00 98.00 116 PRO A N 1
ATOM 913 C CA . PRO A 1 116 ? 2.398 -0.810 -4.586 1.00 98.00 116 PRO A CA 1
ATOM 914 C C . PRO A 1 116 ? 1.801 -2.042 -3.918 1.00 98.00 116 PRO A C 1
ATOM 916 O 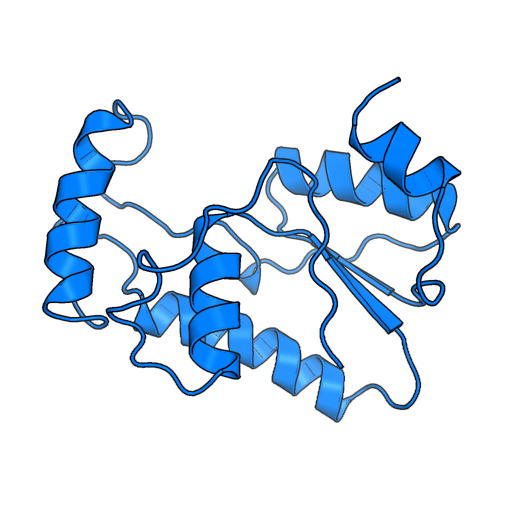O . PRO A 1 116 ? 2.548 -2.824 -3.337 1.00 98.00 116 PRO A O 1
ATOM 919 N N . LEU A 1 117 ? 0.477 -2.238 -3.980 1.00 98.19 117 LEU A N 1
ATOM 920 C CA . LEU A 1 117 ? -0.151 -3.427 -3.402 1.00 98.19 117 LEU A CA 1
ATOM 921 C C . LEU A 1 117 ? 0.224 -4.694 -4.176 1.00 98.19 117 LEU A C 1
ATOM 923 O O . LEU A 1 117 ? 0.576 -5.688 -3.551 1.00 98.19 117 LEU A O 1
ATOM 927 N N . GLN A 1 118 ? 0.227 -4.675 -5.512 1.00 97.81 118 GLN A N 1
ATOM 928 C CA . GLN A 1 118 ? 0.692 -5.828 -6.295 1.00 97.81 118 GLN A CA 1
ATOM 929 C C . GLN A 1 118 ? 2.170 -6.140 -6.037 1.00 97.81 118 GLN A C 1
ATOM 931 O O . GLN A 1 118 ? 2.543 -7.310 -5.912 1.00 97.81 118 GLN A O 1
ATOM 936 N N . ILE A 1 119 ? 3.002 -5.107 -5.907 1.00 98.50 119 ILE A N 1
ATOM 937 C CA . ILE A 1 119 ? 4.424 -5.245 -5.581 1.00 98.50 119 ILE A CA 1
ATOM 938 C C . ILE A 1 119 ? 4.601 -5.841 -4.179 1.00 98.50 119 ILE A C 1
ATOM 940 O O . ILE A 1 119 ? 5.332 -6.819 -4.025 1.00 98.50 119 ILE A O 1
ATOM 944 N N . LEU A 1 120 ? 3.890 -5.320 -3.172 1.00 98.44 120 LEU A N 1
ATOM 945 C CA . LEU A 1 120 ? 3.922 -5.849 -1.807 1.00 98.44 120 LEU A CA 1
ATOM 946 C C . LEU A 1 120 ? 3.490 -7.318 -1.768 1.00 98.44 120 LEU A C 1
ATOM 948 O O . LEU A 1 120 ? 4.196 -8.139 -1.194 1.00 98.44 120 LEU A O 1
ATOM 952 N N . LEU A 1 121 ? 2.364 -7.664 -2.397 1.00 98.19 121 LEU A N 1
ATOM 953 C CA . LEU A 1 121 ? 1.865 -9.040 -2.420 1.00 98.19 121 LEU A CA 1
ATOM 954 C C . LEU A 1 121 ? 2.866 -9.999 -3.081 1.00 98.19 121 LEU A C 1
ATOM 956 O O . LEU A 1 121 ? 3.102 -11.090 -2.574 1.00 98.19 121 LEU A O 1
ATOM 960 N N . THR A 1 122 ? 3.515 -9.568 -4.166 1.00 98.25 122 THR A N 1
ATOM 961 C CA . THR A 1 122 ? 4.591 -10.335 -4.821 1.00 98.25 122 THR A CA 1
ATOM 962 C C . THR A 1 122 ? 5.758 -10.584 -3.871 1.00 98.25 122 THR A C 1
ATOM 964 O O . THR A 1 122 ? 6.270 -11.700 -3.799 1.00 98.25 122 THR A O 1
ATOM 967 N N . ALA A 1 123 ? 6.152 -9.554 -3.120 1.00 98.06 123 ALA A N 1
ATOM 968 C CA . ALA A 1 123 ? 7.238 -9.637 -2.155 1.00 98.06 123 ALA A CA 1
ATOM 969 C C . ALA A 1 123 ? 6.901 -10.578 -0.984 1.00 98.06 123 ALA A C 1
ATOM 971 O O . ALA A 1 123 ? 7.729 -11.405 -0.606 1.00 98.06 123 ALA A O 1
ATOM 972 N N . LEU A 1 124 ? 5.683 -10.488 -0.436 1.00 96.62 124 LEU A N 1
ATOM 973 C CA . LEU A 1 124 ? 5.219 -11.336 0.671 1.00 96.62 124 LEU A CA 1
ATOM 974 C C . LEU A 1 124 ? 5.098 -12.814 0.273 1.00 96.62 124 LEU A C 1
ATOM 976 O O . LEU A 1 124 ? 5.344 -13.694 1.090 1.00 96.62 124 LEU A O 1
ATOM 980 N N . GLU A 1 125 ? 4.790 -13.101 -0.991 1.00 96.44 125 GLU A N 1
ATOM 981 C CA . GLU A 1 125 ? 4.764 -14.466 -1.537 1.00 96.44 125 GLU A CA 1
ATOM 982 C C . GLU A 1 125 ? 6.157 -15.017 -1.892 1.00 96.44 125 GLU A C 1
ATOM 984 O O . GLU A 1 125 ? 6.272 -16.119 -2.439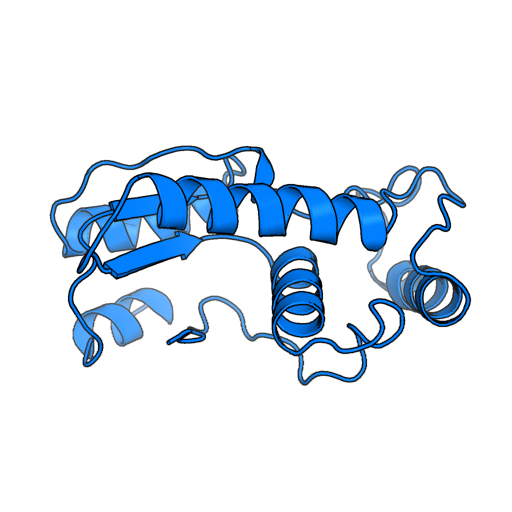 1.00 96.44 125 GLU A O 1
ATOM 989 N N . GLY A 1 126 ? 7.224 -14.251 -1.637 1.00 96.69 126 GLY A N 1
ATOM 990 C CA . GLY A 1 126 ? 8.598 -14.631 -1.969 1.00 96.69 126 GLY A CA 1
ATOM 991 C C . GLY A 1 126 ? 8.853 -14.762 -3.474 1.00 96.69 126 GLY A C 1
ATOM 992 O O . GLY A 1 126 ? 9.800 -15.437 -3.882 1.00 96.69 126 GLY A O 1
ATOM 993 N N . GLN A 1 127 ? 8.007 -14.154 -4.311 1.00 98.06 127 GLN A N 1
ATOM 994 C CA . GLN A 1 127 ? 8.168 -14.181 -5.760 1.00 98.06 127 GLN A CA 1
ATOM 995 C C . GLN A 1 127 ? 9.180 -13.122 -6.219 1.00 98.06 127 GLN A C 1
ATOM 997 O O . GLN A 1 127 ? 9.325 -12.075 -5.583 1.00 98.06 127 GLN A O 1
ATOM 1002 N N . PRO A 1 128 ? 9.864 -13.337 -7.359 1.00 98.19 128 PRO A N 1
ATOM 1003 C CA . PRO A 1 128 ? 10.676 -12.295 -7.974 1.00 98.19 128 PRO A CA 1
ATOM 1004 C C . PRO A 1 128 ? 9.849 -11.029 -8.234 1.00 98.19 128 PRO A C 1
ATOM 1006 O O . PRO A 1 128 ? 8.832 -11.086 -8.923 1.00 98.19 128 PRO A O 1
ATOM 1009 N N . LEU A 1 129 ? 10.309 -9.877 -7.738 1.00 98.38 129 LEU A N 1
ATOM 1010 C CA . LEU A 1 129 ? 9.603 -8.591 -7.868 1.00 98.38 129 LEU A CA 1
ATOM 1011 C C . LEU A 1 129 ? 9.334 -8.179 -9.326 1.00 98.38 129 LEU A C 1
ATOM 1013 O O . LEU A 1 129 ? 8.342 -7.515 -9.625 1.00 98.38 129 LEU A O 1
ATOM 1017 N N . SER A 1 130 ? 10.175 -8.629 -10.259 1.00 97.44 130 SER A N 1
ATOM 1018 C CA . SER A 1 130 ? 9.974 -8.437 -11.700 1.00 97.44 130 SER A CA 1
ATOM 1019 C C . SER A 1 130 ? 8.687 -9.084 -12.234 1.00 97.44 130 SER A C 1
ATOM 1021 O O . SER A 1 130 ? 8.240 -8.744 -13.324 1.00 97.44 130 SER A O 1
ATOM 1023 N N . ARG A 1 131 ? 8.056 -9.985 -11.470 1.00 97.31 131 ARG A N 1
ATOM 1024 C CA . ARG A 1 131 ? 6.806 -10.678 -11.824 1.00 97.31 131 ARG A CA 1
ATOM 1025 C C . ARG A 1 131 ? 5.558 -10.036 -11.213 1.00 97.31 131 ARG A C 1
ATOM 1027 O O . ARG A 1 131 ? 4.484 -10.625 -11.285 1.00 97.31 131 ARG A O 1
ATOM 1034 N N . HIS A 1 132 ? 5.653 -8.840 -10.623 1.00 96.62 132 HIS A N 1
ATOM 1035 C CA . HIS A 1 132 ? 4.512 -8.215 -9.938 1.00 96.62 132 HIS A CA 1
ATOM 1036 C C . HIS A 1 132 ? 3.290 -7.951 -10.836 1.00 96.62 132 HIS A C 1
ATOM 1038 O O . HIS A 1 132 ? 2.177 -7.845 -10.326 1.00 96.62 132 HIS A O 1
ATOM 1044 N N . ARG A 1 133 ? 3.478 -7.890 -12.163 1.00 95.12 133 ARG A N 1
ATOM 1045 C CA . ARG A 1 133 ? 2.408 -7.726 -13.165 1.00 95.12 133 ARG A CA 1
ATOM 1046 C C . ARG A 1 133 ? 1.837 -9.036 -13.715 1.00 95.12 133 ARG A C 1
ATOM 1048 O O . ARG A 1 133 ? 0.904 -8.979 -14.508 1.00 95.12 133 ARG A O 1
ATOM 1055 N N . ASP A 1 134 ? 2.349 -10.192 -13.292 1.00 94.69 134 ASP A N 1
ATOM 1056 C CA . ASP A 1 134 ? 1.775 -11.500 -13.651 1.00 94.69 134 ASP A CA 1
ATOM 1057 C C . ASP A 1 134 ? 0.498 -11.806 -12.844 1.00 94.69 134 ASP A C 1
ATOM 1059 O O . ASP A 1 134 ? -0.203 -12.782 -13.115 1.00 94.69 134 ASP A O 1
ATOM 1063 N N . ARG A 1 135 ? 0.211 -10.987 -11.826 1.00 93.12 135 ARG A N 1
ATOM 1064 C CA . ARG A 1 135 ? -0.957 -11.097 -10.953 1.00 93.12 135 ARG A CA 1
ATOM 1065 C C . ARG A 1 135 ? -2.206 -10.574 -11.652 1.00 93.12 135 ARG A C 1
ATOM 1067 O O . ARG A 1 135 ? -2.136 -9.697 -12.512 1.00 93.12 135 ARG A O 1
ATOM 1074 N N . GLU A 1 136 ? -3.366 -11.054 -11.217 1.00 93.69 136 GLU A N 1
ATOM 1075 C CA . GLU A 1 136 ? -4.622 -10.400 -11.573 1.00 93.69 136 GLU A CA 1
ATOM 1076 C C . GLU A 1 136 ? -4.646 -8.971 -10.991 1.00 93.69 136 GLU A C 1
ATOM 1078 O O . GLU A 1 136 ? -4.364 -8.799 -9.798 1.00 93.69 136 GLU A O 1
ATOM 1083 N N . PRO A 1 137 ? -4.958 -7.938 -11.799 1.00 92.00 137 PRO A N 1
ATOM 1084 C CA . PRO A 1 137 ? -5.031 -6.569 -11.308 1.00 92.00 137 PRO A CA 1
ATOM 1085 C C . PRO A 1 137 ? -6.079 -6.408 -10.206 1.00 92.00 137 PRO A C 1
ATOM 1087 O O . PRO A 1 137 ? -7.204 -6.896 -10.313 1.00 92.00 137 PRO A O 1
ATOM 1090 N N . LEU A 1 138 ? -5.731 -5.651 -9.167 1.00 93.56 138 LEU A N 1
ATOM 1091 C CA . LEU A 1 138 ? -6.649 -5.353 -8.072 1.00 93.56 138 LEU A CA 1
ATOM 1092 C C . LEU A 1 138 ? -7.746 -4.397 -8.553 1.00 93.56 138 LEU A C 1
ATOM 1094 O O . LEU A 1 138 ? -7.461 -3.319 -9.083 1.00 93.56 138 LEU A O 1
ATOM 1098 N N . ALA A 1 139 ? -9.005 -4.775 -8.343 1.00 92.31 139 ALA A N 1
ATOM 1099 C CA . ALA A 1 139 ? -10.128 -3.903 -8.650 1.00 92.31 139 ALA A CA 1
ATOM 1100 C C . ALA A 1 139 ? -10.173 -2.705 -7.676 1.00 92.31 139 ALA A C 1
ATOM 1102 O O . ALA A 1 139 ? -9.774 -2.828 -6.512 1.00 92.31 139 ALA A O 1
ATOM 1103 N N . PRO A 1 140 ? -10.694 -1.537 -8.098 1.00 90.50 140 PRO A N 1
ATOM 1104 C CA . PRO A 1 140 ? -10.905 -0.414 -7.191 1.00 90.50 140 PRO A CA 1
ATOM 1105 C C . PRO A 1 140 ? -11.681 -0.845 -5.943 1.00 90.50 140 PRO A C 1
ATOM 1107 O O . PRO A 1 140 ? -12.668 -1.567 -6.049 1.00 90.50 140 PRO A O 1
ATOM 1110 N N . ALA A 1 141 ? -11.221 -0.422 -4.763 1.00 89.81 141 ALA A N 1
ATOM 1111 C CA . ALA A 1 141 ? -11.816 -0.773 -3.468 1.00 89.81 141 ALA A CA 1
ATOM 1112 C C . ALA A 1 141 ? -11.984 -2.289 -3.200 1.00 89.81 141 ALA A C 1
ATOM 1114 O O . ALA A 1 141 ? -12.793 -2.667 -2.354 1.00 89.81 141 ALA A O 1
ATOM 1115 N N . SER A 1 142 ? -11.237 -3.164 -3.888 1.00 93.31 142 SER A N 1
ATOM 1116 C CA . SER A 1 142 ? -11.161 -4.583 -3.523 1.00 93.31 142 SER A CA 1
ATOM 1117 C C . SER A 1 142 ? -10.373 -4.782 -2.228 1.00 93.31 142 SER A C 1
ATOM 1119 O O . SER A 1 142 ? -9.461 -4.006 -1.935 1.00 93.31 142 SER A O 1
ATOM 1121 N N . LEU A 1 143 ? -10.682 -5.848 -1.491 1.00 94.12 143 LEU A N 1
ATOM 1122 C CA . LEU A 1 143 ? -9.921 -6.268 -0.318 1.00 94.12 143 LEU A CA 1
ATOM 1123 C C . LEU A 1 143 ? -9.059 -7.487 -0.624 1.00 94.12 143 LEU A C 1
ATOM 1125 O O . LEU A 1 143 ? -9.477 -8.416 -1.311 1.00 94.12 143 LEU A O 1
ATOM 1129 N N . THR A 1 144 ? -7.868 -7.503 -0.040 1.00 94.75 144 THR A N 1
ATOM 1130 C CA . THR A 1 144 ? -7.001 -8.676 0.031 1.00 94.75 144 THR A CA 1
ATOM 1131 C C . THR A 1 144 ? -6.656 -8.897 1.493 1.00 94.75 144 THR A C 1
ATOM 1133 O O . THR A 1 144 ? -6.197 -7.976 2.166 1.00 94.75 144 THR A O 1
ATOM 1136 N N . VAL A 1 145 ? -6.926 -10.100 1.992 1.00 93.75 145 VAL A N 1
ATOM 1137 C CA . VAL A 1 145 ? -6.639 -10.474 3.379 1.00 93.75 145 VAL A CA 1
ATOM 1138 C C . VAL A 1 145 ? -5.282 -11.148 3.429 1.00 93.75 145 VAL A C 1
ATOM 1140 O O . VAL A 1 145 ? -5.003 -12.028 2.617 1.00 93.75 145 VAL A O 1
ATOM 1143 N N . LEU A 1 146 ? -4.471 -10.738 4.396 1.00 91.81 146 LEU A N 1
ATOM 1144 C CA . LEU A 1 146 ? -3.185 -11.341 4.716 1.00 91.81 146 LEU A CA 1
ATOM 1145 C C . LEU A 1 146 ? -3.286 -11.960 6.111 1.00 91.81 146 LEU A C 1
ATOM 1147 O O . LEU A 1 146 ? -3.916 -11.370 6.994 1.00 91.81 146 LEU A O 1
ATOM 1151 N N . SER A 1 147 ? -2.716 -13.151 6.284 1.00 83.00 147 SER A N 1
ATOM 1152 C CA . SER A 1 147 ? -2.775 -13.948 7.515 1.00 83.00 147 SER A CA 1
ATOM 1153 C C . SER A 1 147 ? -1.483 -14.703 7.747 1.00 83.00 147 SER A C 1
ATOM 1155 O O . SER A 1 147 ? -0.980 -15.236 6.730 1.00 83.00 147 SER A O 1
#

Secondary structure (DSSP, 8-state):
--HHHHHHHT--SPPPSEEEE-SSHHHHHHHHHHHHHHT--EEE-GGGPPPP-GGGTTS-GGGHHHHHHHHTT-TT--GGGPPPHHHHHHHHHHHHHHHHHH-SS--EEEE--HHHHHHHHHHHTT--GGGTTSSPPPPTT------

Radius of gyration: 15.79 Å; Cα contacts (8 Å, |Δi|>4): 186; chains: 1; bounding box: 40×28×41 Å

Foldseek 3Di:
DPPLVVCLVVPPDPQAPEEEEAPDPLLVVSSVVSCVSSVHDYHYDNLQEDWAQAQCPPPDPPCVVVVLVVLLVPQCDCPNNTDRLVNLLVSLVVVVVVCVVPDDPGHYHYRHDFSSVLSNVCVVVVHDSSCSVVDDTDDVNDDDDDD

Mean predicted aligned error: 3.69 Å

Nearest PDB structures (foldseek):
  6s2q-assembly1_A  TM=8.287E-01  e=1.652E-07  Mycobacterium tuberculosis H37Rv
  4ij6-assembly1_B  TM=8.190E-01  e=2.861E-06  Hydrogenobacter thermophilus TK-6
  4ij5-assembly1_B  TM=8.199E-01  e=3.851E-06  Hydrogenobacter thermophilus TK-6
  2qni-assembly1_A-2  TM=8.429E-01  e=3.682E-05  Agrobacterium fabrum str. C58
  2a6p-assembly1_B  TM=7.411E-01  e=9.389E-06  Mycobacterium tuberculosis H37Rv

pLDDT: mean 93.75, std 7.46, range [54.91, 98.75]

Sequence (147 aa):
VSQLDALLADWHWPTPTRILHSDFLRTTETAARAASHFALPLQREPRLRERHFGDLEGLADDRYPHIWALDARSAEHVEHDVESVASVAGRMQAVIEALEHTLSGETVLLVSHGDPLQILLTALEGQPLSRHRDREPLAPASLTVLS